Protein AF-A0A227J0G2-F1 (afdb_monomer_lite)

Foldseek 3Di:
DVVVVVVVVVVVVCVVVVHDDDDQDAEEPQQWQDDPVNVVVVVVVCVVVVHDRPHYHYDDQDPPDQSNVCQVVQARPVDDADPVDTDGGDGDDD

Organism: Vibrio parahaemolyticus (NCBI:txid670)

Secondary structure (DSSP, 8-state):
-HHHHHHHHHHHHHHHTT--------EEES-TT--HHHHHHHHHHHHHTT-----EEE----TT-HHHHHHHHSB-TTS---TTS--B------

pLDDT: mean 91.22, std 5.08, range [66.69, 97.56]

Radius of gyration: 17.18 Å; chains: 1; bounding box: 37×24×49 Å

Structure (mmCIF, N/CA/C/O backbone):
data_AF-A0A227J0G2-F1
#
_entry.id   AF-A0A227J0G2-F1
#
loop_
_atom_site.group_PDB
_atom_site.id
_atom_site.type_symbol
_atom_site.label_atom_id
_atom_site.label_alt_id
_atom_site.label_comp_id
_atom_site.label_asym_id
_atom_site.label_entity_id
_atom_site.label_seq_id
_atom_site.pdbx_PDB_ins_code
_atom_site.Cartn_x
_atom_site.Cartn_y
_atom_site.Cartn_z
_atom_site.occupancy
_atom_site.B_iso_or_equiv
_atom_site.auth_seq_id
_atom_site.auth_comp_id
_atom_site.auth_asym_id
_atom_site.auth_atom_id
_atom_site.pdbx_PDB_model_num
ATOM 1 N N . GLY A 1 1 ? -1.811 -12.829 7.013 1.00 82.19 1 GLY A N 1
ATOM 2 C CA . GLY A 1 1 ? -0.870 -11.944 6.291 1.00 82.19 1 GLY A CA 1
ATOM 3 C C . GLY A 1 1 ? -0.178 -10.983 7.249 1.00 82.19 1 GLY A C 1
ATOM 4 O O . GLY A 1 1 ? -0.343 -11.108 8.457 1.00 82.19 1 GLY A O 1
ATOM 5 N N . THR A 1 2 ? 0.627 -10.037 6.750 1.00 89.31 2 THR A N 1
ATOM 6 C CA . THR A 1 2 ? 1.270 -9.006 7.602 1.00 89.31 2 THR A CA 1
ATOM 7 C C . THR A 1 2 ? 0.250 -8.043 8.211 1.00 89.31 2 THR A C 1
ATOM 9 O O . THR A 1 2 ? 0.374 -7.722 9.387 1.00 89.31 2 THR A O 1
ATOM 12 N N . TYR A 1 3 ? -0.789 -7.670 7.457 1.00 88.75 3 TYR A N 1
ATOM 13 C CA . TYR A 1 3 ? -1.899 -6.858 7.963 1.00 88.75 3 TYR A CA 1
ATOM 14 C C . TYR A 1 3 ? -2.617 -7.518 9.151 1.00 88.75 3 TYR A C 1
ATOM 16 O O . TYR A 1 3 ? -2.772 -6.880 10.184 1.00 88.75 3 TYR A O 1
ATOM 24 N N . ASP A 1 4 ? -2.984 -8.801 9.044 1.00 90.50 4 ASP A N 1
ATOM 25 C CA . ASP A 1 4 ? -3.716 -9.499 10.117 1.00 90.50 4 ASP A CA 1
ATOM 26 C C . ASP A 1 4 ? -2.899 -9.553 11.417 1.00 90.50 4 ASP A C 1
ATOM 28 O O . ASP A 1 4 ? -3.411 -9.236 12.485 1.00 90.50 4 ASP A O 1
ATOM 32 N N . ARG A 1 5 ? -1.592 -9.840 11.311 1.00 94.81 5 ARG A N 1
ATOM 33 C CA . ARG A 1 5 ? -0.671 -9.810 12.461 1.00 94.81 5 ARG A CA 1
ATOM 34 C C . ARG A 1 5 ? -0.591 -8.420 13.093 1.00 94.81 5 ARG A C 1
ATOM 36 O O . ARG A 1 5 ? -0.583 -8.298 14.313 1.00 94.81 5 ARG A O 1
ATOM 43 N N . PHE A 1 6 ? -0.540 -7.370 12.272 1.00 94.88 6 PHE A N 1
ATOM 44 C CA . PHE A 1 6 ? -0.574 -5.995 12.767 1.00 94.88 6 PHE A CA 1
ATOM 45 C C . PHE A 1 6 ? -1.902 -5.676 13.464 1.00 94.88 6 PHE A C 1
ATOM 47 O O . PHE A 1 6 ? -1.884 -5.083 14.538 1.00 94.88 6 PHE A O 1
ATOM 54 N N . LYS A 1 7 ? -3.036 -6.101 12.894 1.00 92.94 7 LYS A N 1
ATOM 55 C CA . LYS A 1 7 ? -4.369 -5.908 13.474 1.00 92.94 7 LYS A CA 1
ATOM 56 C C . LYS A 1 7 ? -4.487 -6.558 14.852 1.00 92.94 7 LYS A C 1
ATOM 58 O O . LYS A 1 7 ? -4.874 -5.880 15.796 1.00 92.94 7 LYS A O 1
ATOM 63 N N . GLU A 1 8 ? -4.084 -7.820 14.979 1.00 95.00 8 GLU A N 1
ATOM 64 C CA . GLU A 1 8 ? -4.087 -8.546 16.257 1.00 95.00 8 GLU A CA 1
ATOM 65 C C . GLU A 1 8 ? -3.241 -7.827 17.320 1.00 95.00 8 GLU A C 1
ATOM 67 O O . GLU A 1 8 ? -3.673 -7.648 18.460 1.00 95.00 8 GLU A O 1
ATOM 72 N N . MET A 1 9 ? -2.042 -7.365 16.945 1.00 97.00 9 MET A N 1
ATOM 73 C CA . MET A 1 9 ? -1.182 -6.587 17.841 1.00 97.00 9 MET A CA 1
ATOM 74 C C . MET A 1 9 ? -1.823 -5.251 18.231 1.00 97.00 9 MET A C 1
ATOM 76 O O . MET A 1 9 ? -1.806 -4.887 19.406 1.00 97.00 9 MET A O 1
ATOM 80 N N . PHE A 1 10 ? -2.380 -4.522 17.265 1.00 96.00 10 PHE A N 1
ATOM 81 C CA . PHE A 1 10 ? -3.031 -3.237 17.495 1.00 96.00 10 PHE A CA 1
ATOM 82 C C . PHE A 1 10 ? -4.195 -3.377 18.479 1.00 96.00 10 PHE A C 1
ATOM 84 O O . PHE A 1 10 ? -4.224 -2.678 19.487 1.00 96.00 10 PHE A O 1
ATOM 91 N N . GLU A 1 11 ? -5.106 -4.322 18.237 1.00 95.12 11 GLU A N 1
ATOM 92 C CA . GLU A 1 11 ? -6.274 -4.565 19.089 1.00 95.12 11 GLU A CA 1
ATOM 93 C C . GLU A 1 11 ? -5.864 -4.934 20.519 1.00 95.12 11 GLU A C 1
ATOM 95 O O . GLU A 1 11 ? -6.388 -4.362 21.479 1.00 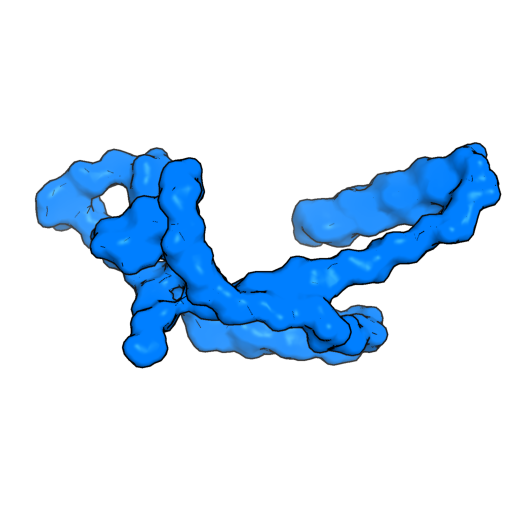95.12 11 GLU A O 1
ATOM 100 N N . LYS A 1 12 ? -4.870 -5.823 20.667 1.00 97.00 12 LYS A N 1
ATOM 101 C CA . LYS A 1 12 ? -4.317 -6.208 21.971 1.00 97.00 12 LYS A CA 1
ATOM 102 C C . LYS A 1 12 ? -3.808 -4.993 22.748 1.00 97.00 12 LYS A C 1
ATOM 104 O O . LYS A 1 12 ? -4.224 -4.767 23.883 1.00 97.00 12 LYS A O 1
ATOM 109 N N . TYR A 1 13 ? -2.917 -4.203 22.150 1.00 97.50 13 TYR A N 1
ATOM 110 C CA . TYR A 1 13 ? -2.280 -3.094 22.860 1.00 97.50 13 TYR A CA 1
ATOM 111 C C . TYR A 1 13 ? -3.213 -1.892 23.061 1.00 97.50 13 TYR A C 1
ATOM 113 O O . TYR A 1 13 ? -3.083 -1.188 24.062 1.00 97.50 13 TYR A O 1
ATOM 121 N N . SER A 1 14 ? -4.192 -1.669 22.178 1.00 97.44 14 SER A N 1
ATOM 122 C CA . SER A 1 14 ? -5.250 -0.676 22.406 1.00 97.44 14 SER A CA 1
ATOM 123 C C . SER A 1 14 ? -6.119 -1.041 23.611 1.00 97.44 14 SER A C 1
ATOM 125 O O . SER A 1 14 ? -6.428 -0.161 24.420 1.00 97.44 14 SER A O 1
ATOM 127 N N . ALA A 1 15 ? -6.458 -2.326 23.770 1.00 96.62 15 ALA A N 1
ATOM 128 C CA . ALA A 1 15 ? -7.196 -2.822 24.928 1.00 96.62 15 ALA A CA 1
ATOM 129 C C . ALA A 1 15 ? -6.381 -2.698 26.226 1.00 96.62 15 ALA A C 1
ATOM 131 O O . ALA A 1 15 ? -6.894 -2.171 27.212 1.00 96.62 15 ALA A O 1
ATOM 132 N N . GLU A 1 16 ? -5.103 -3.098 26.217 1.00 97.56 16 GLU A N 1
ATOM 133 C CA . GLU A 1 16 ? -4.197 -2.956 27.371 1.00 97.56 16 GLU A CA 1
ATOM 134 C C . GLU A 1 16 ? -4.017 -1.489 27.797 1.00 97.56 16 GLU A C 1
ATOM 136 O O . GLU A 1 16 ? -3.968 -1.185 28.987 1.00 97.56 16 GLU A O 1
ATOM 141 N N . ALA A 1 17 ? -3.971 -0.561 26.838 1.00 97.19 17 ALA A N 1
ATOM 142 C CA . ALA A 1 17 ? -3.882 0.873 27.107 1.00 97.19 17 ALA A CA 1
ATOM 143 C C . ALA A 1 17 ? -5.227 1.519 27.501 1.00 97.19 17 ALA A C 1
ATOM 145 O O . ALA A 1 17 ? -5.260 2.721 27.776 1.00 97.19 17 ALA A O 1
ATOM 146 N N . GLY A 1 18 ? -6.338 0.772 27.479 1.00 96.75 18 GLY A N 1
ATOM 147 C CA . GLY A 1 18 ? -7.681 1.285 27.764 1.00 96.75 18 GLY A CA 1
ATOM 148 C C . GLY A 1 18 ? -8.182 2.325 26.754 1.00 96.75 18 GLY A C 1
ATOM 149 O O . GLY A 1 18 ? -9.028 3.156 27.090 1.00 96.75 18 GLY A O 1
ATOM 150 N N . LYS A 1 19 ? -7.655 2.326 25.522 1.00 95.81 19 LYS A N 1
ATOM 151 C CA . LYS A 1 19 ? -7.993 3.320 24.494 1.00 95.81 19 LYS A CA 1
ATOM 152 C C . LYS A 1 19 ? -8.989 2.756 23.487 1.00 95.81 19 LYS A C 1
ATOM 154 O O . LYS A 1 19 ? -8.826 1.655 22.973 1.00 95.81 19 LYS A O 1
ATOM 159 N N . LYS A 1 20 ? -9.983 3.568 23.122 1.00 93.31 20 LYS A N 1
ATOM 160 C CA . LYS A 1 20 ? -10.880 3.289 21.991 1.00 93.31 20 LYS A CA 1
ATOM 161 C C . LYS A 1 20 ? -10.218 3.755 20.697 1.00 93.31 20 LYS A C 1
ATOM 163 O O . LYS A 1 20 ? -10.376 4.907 20.304 1.00 93.31 20 LYS A O 1
ATOM 168 N N . GLN A 1 21 ? -9.429 2.881 20.087 1.00 93.06 21 GLN A N 1
ATOM 169 C CA . GLN A 1 21 ? -8.769 3.128 18.806 1.00 93.06 21 GLN A CA 1
ATOM 170 C C . GLN A 1 21 ? -9.329 2.170 17.758 1.00 93.06 21 GLN A C 1
ATOM 172 O O . GLN A 1 21 ? -9.759 1.067 18.089 1.00 93.06 21 GLN A O 1
ATOM 177 N N . TYR A 1 22 ? -9.314 2.592 16.499 1.00 88.62 22 TYR A N 1
ATOM 178 C CA . TYR A 1 22 ? -9.884 1.834 15.392 1.00 88.62 22 TYR A CA 1
ATOM 179 C C . TYR A 1 22 ? -8.904 1.812 14.227 1.00 88.62 22 TYR A C 1
ATOM 181 O O . TYR A 1 22 ? -8.152 2.766 14.021 1.00 88.62 22 TYR A O 1
ATOM 189 N N . LEU A 1 23 ? -8.925 0.722 13.465 1.00 88.25 23 LEU A N 1
ATOM 190 C CA . LEU A 1 23 ? -8.175 0.612 12.223 1.00 88.25 23 LEU A CA 1
ATOM 191 C C . LEU A 1 23 ? -9.026 1.152 11.083 1.00 88.25 23 LEU A C 1
ATOM 193 O O . LEU A 1 23 ? -10.052 0.567 10.745 1.00 88.25 23 LEU A O 1
ATOM 197 N N . ILE A 1 24 ? -8.568 2.248 10.490 1.00 86.31 24 ILE A N 1
ATOM 198 C CA . ILE A 1 24 ? -9.135 2.804 9.264 1.00 86.31 24 ILE A CA 1
ATOM 199 C C . ILE A 1 24 ? -8.112 2.527 8.159 1.00 86.31 24 ILE A C 1
ATOM 201 O O . ILE A 1 24 ? -7.054 3.163 8.149 1.00 86.31 24 ILE A O 1
ATOM 205 N N . PRO A 1 25 ? -8.339 1.521 7.300 1.00 85.19 25 PRO A N 1
ATOM 206 C CA . PRO A 1 25 ? -7.393 1.189 6.249 1.00 85.19 25 PRO A CA 1
ATOM 207 C C . PRO A 1 25 ? -7.422 2.233 5.121 1.00 85.19 25 PRO A C 1
ATOM 209 O O . PRO A 1 25 ? -8.478 2.735 4.746 1.00 85.19 25 PRO A O 1
ATOM 212 N N . TYR A 1 26 ? -6.242 2.521 4.571 1.00 89.50 26 TYR A N 1
ATOM 213 C CA . TYR A 1 26 ? -6.033 3.376 3.404 1.00 89.50 26 TYR A CA 1
ATOM 214 C C . TYR A 1 26 ? -5.501 2.522 2.256 1.00 89.50 26 TYR A C 1
ATOM 216 O O . TYR A 1 26 ? -4.491 1.832 2.427 1.00 89.50 26 TYR A O 1
ATOM 224 N N . PHE A 1 27 ? -6.154 2.565 1.097 1.00 89.88 27 PHE A N 1
ATOM 225 C CA . PHE A 1 27 ? -5.791 1.729 -0.045 1.00 89.88 27 PHE A CA 1
ATOM 226 C C . PHE A 1 27 ? -5.217 2.555 -1.190 1.00 89.88 27 PHE A C 1
ATOM 228 O O . PHE A 1 27 ? -5.713 3.632 -1.516 1.00 89.88 27 PHE A O 1
ATOM 235 N N . ILE A 1 28 ? -4.184 2.013 -1.834 1.00 91.44 28 ILE A N 1
ATOM 236 C CA . ILE A 1 28 ? -3.613 2.573 -3.057 1.00 91.44 28 ILE A CA 1
ATOM 237 C C . ILE A 1 28 ? -3.950 1.629 -4.209 1.00 91.44 28 ILE A C 1
ATOM 239 O O . ILE A 1 28 ? -3.556 0.464 -4.175 1.00 91.44 28 ILE A O 1
ATOM 243 N N . SER A 1 29 ? -4.672 2.120 -5.215 1.00 90.88 29 SER A N 1
ATOM 244 C CA . SER A 1 29 ? -4.925 1.390 -6.463 1.00 90.88 29 SER A CA 1
ATOM 245 C C . SER A 1 29 ? -3.811 1.639 -7.480 1.00 90.88 29 SER A C 1
ATOM 247 O O . SER A 1 29 ? -3.094 2.634 -7.381 1.00 90.88 29 SER A O 1
ATOM 249 N N . ALA A 1 30 ? -3.678 0.756 -8.476 1.00 92.06 30 ALA A N 1
ATOM 250 C CA . ALA A 1 30 ? -2.734 0.916 -9.591 1.00 92.06 30 ALA A CA 1
ATOM 251 C C . ALA A 1 30 ? -1.262 1.085 -9.167 1.00 92.06 30 ALA A C 1
ATOM 253 O O . ALA A 1 30 ? -0.475 1.742 -9.853 1.00 92.06 30 ALA A O 1
ATOM 254 N N . HIS A 1 31 ? -0.873 0.509 -8.027 1.00 94.81 31 HIS A N 1
ATOM 255 C CA . HIS A 1 31 ? 0.528 0.502 -7.633 1.00 94.81 31 HIS A CA 1
ATOM 256 C C . HIS A 1 31 ? 1.360 -0.241 -8.704 1.00 94.81 31 HIS A C 1
ATOM 258 O O . HIS A 1 31 ? 0.915 -1.261 -9.226 1.00 94.81 31 HIS A O 1
ATOM 264 N N . PRO A 1 32 ? 2.571 0.223 -9.059 1.00 95.44 32 PRO A N 1
ATOM 265 C CA . PRO A 1 32 ? 3.438 -0.489 -9.995 1.00 95.44 32 PRO A CA 1
ATOM 266 C C . PRO A 1 32 ? 3.675 -1.938 -9.558 1.00 95.44 32 PRO A C 1
ATOM 268 O O . PRO A 1 32 ? 4.039 -2.189 -8.406 1.00 95.44 32 PRO A O 1
ATOM 271 N N . GLY A 1 33 ? 3.477 -2.880 -10.474 1.00 93.69 33 GLY A N 1
ATOM 272 C CA . GLY A 1 33 ? 3.511 -4.319 -10.223 1.00 93.69 33 GLY A CA 1
ATOM 273 C C . GLY A 1 33 ? 2.169 -4.943 -9.832 1.00 93.69 33 GLY A C 1
ATOM 274 O O . GLY A 1 33 ? 2.134 -6.152 -9.661 1.00 93.69 33 GLY A O 1
ATOM 275 N N . THR A 1 34 ? 1.096 -4.161 -9.682 1.00 93.75 34 THR A N 1
ATOM 276 C CA . THR A 1 34 ? -0.259 -4.677 -9.436 1.00 93.75 34 THR A CA 1
ATOM 277 C C . THR A 1 34 ? -0.894 -5.173 -10.733 1.00 93.75 34 THR A C 1
ATOM 279 O O . THR A 1 34 ? -0.938 -4.439 -11.721 1.00 93.75 34 THR A O 1
ATOM 282 N N . GLU A 1 35 ? -1.426 -6.392 -10.703 1.00 92.56 35 GLU A N 1
ATOM 283 C CA . GLU A 1 35 ? -2.218 -6.990 -11.781 1.00 92.56 35 GLU A CA 1
ATOM 284 C C . GLU A 1 35 ? -3.729 -6.900 -11.493 1.00 92.56 35 GLU A C 1
ATOM 286 O O . GLU A 1 35 ? -4.163 -6.643 -10.367 1.00 92.56 35 GLU A O 1
ATOM 291 N N . ASP A 1 36 ? -4.564 -7.145 -12.506 1.00 91.31 36 ASP A N 1
ATOM 292 C CA . ASP A 1 36 ? -6.027 -7.157 -12.341 1.00 91.31 36 ASP A CA 1
ATOM 293 C C . ASP A 1 36 ? -6.481 -8.209 -11.314 1.00 91.31 36 ASP A C 1
ATOM 295 O O . ASP A 1 36 ? -7.430 -7.984 -10.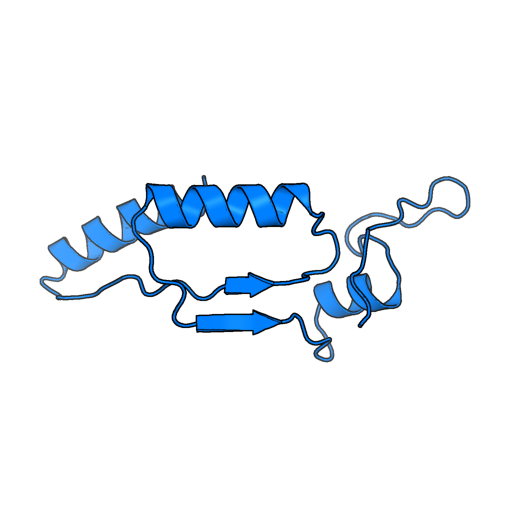556 1.00 91.31 36 ASP A O 1
ATOM 299 N N . GLU A 1 37 ? -5.774 -9.343 -11.242 1.00 94.50 37 GLU A N 1
ATOM 300 C CA . GLU A 1 37 ? -6.029 -10.393 -10.254 1.00 94.50 37 GLU A CA 1
ATOM 301 C C . GLU A 1 37 ? -5.796 -9.894 -8.818 1.00 94.50 37 GLU A C 1
ATOM 303 O O . GLU A 1 37 ? -6.589 -10.199 -7.923 1.00 94.50 37 GLU A O 1
ATOM 308 N N . ASP A 1 38 ? -4.778 -9.061 -8.586 1.00 93.56 38 ASP A N 1
ATOM 309 C CA . ASP A 1 38 ? -4.517 -8.465 -7.271 1.00 93.56 38 ASP A CA 1
ATOM 310 C C . ASP A 1 38 ? -5.658 -7.536 -6.843 1.00 93.56 38 ASP A C 1
ATOM 312 O O . ASP A 1 38 ? -6.118 -7.583 -5.697 1.00 93.56 38 ASP A O 1
ATOM 316 N N . MET A 1 39 ? -6.151 -6.710 -7.770 1.00 91.00 39 MET A N 1
ATOM 317 C CA . MET A 1 39 ? -7.266 -5.794 -7.512 1.00 91.00 39 MET A CA 1
ATOM 318 C C . MET A 1 39 ? -8.573 -6.550 -7.253 1.00 91.00 39 MET A C 1
ATOM 320 O O . MET A 1 39 ? -9.336 -6.176 -6.357 1.00 91.00 39 MET A O 1
ATOM 324 N N . LEU A 1 40 ? -8.820 -7.644 -7.980 1.00 93.25 40 LEU A N 1
ATOM 325 C CA . LEU A 1 40 ? -9.955 -8.530 -7.725 1.00 93.25 40 LEU A CA 1
ATOM 326 C C . LEU A 1 40 ? -9.852 -9.181 -6.339 1.00 93.25 40 LEU A C 1
ATOM 328 O O . LEU A 1 40 ? -10.824 -9.183 -5.578 1.00 93.25 40 LEU A O 1
ATOM 332 N N . ASN A 1 41 ? -8.674 -9.693 -5.983 1.00 93.25 41 ASN A N 1
ATOM 333 C CA . ASN A 1 41 ? -8.419 -10.280 -4.671 1.00 93.25 41 ASN A CA 1
ATOM 334 C C . ASN A 1 41 ? -8.611 -9.259 -3.542 1.00 93.25 41 ASN A C 1
ATOM 336 O O . ASN A 1 41 ? -9.210 -9.589 -2.514 1.00 93.25 41 ASN A O 1
ATOM 340 N N . LEU A 1 42 ? -8.189 -8.006 -3.742 1.00 91.06 42 LEU A N 1
ATOM 341 C CA . LEU A 1 42 ? -8.462 -6.912 -2.813 1.00 91.06 42 LEU A CA 1
ATOM 342 C C . LEU A 1 42 ? -9.970 -6.663 -2.666 1.00 91.06 42 LEU A C 1
ATOM 344 O O . LEU A 1 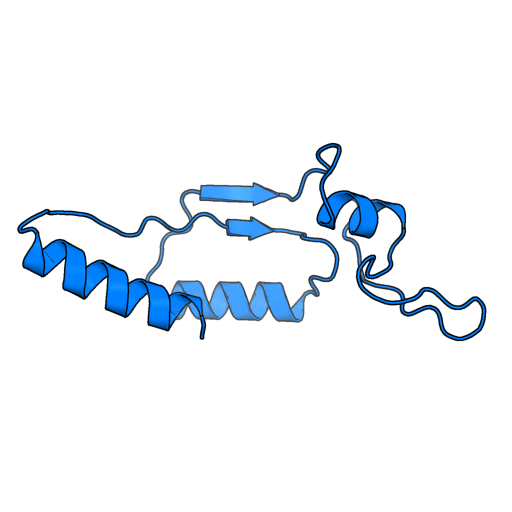42 ? -10.464 -6.583 -1.542 1.00 91.06 42 LEU A O 1
ATOM 348 N N . ALA A 1 43 ? -10.723 -6.609 -3.769 1.00 90.62 43 ALA A N 1
ATOM 349 C CA . ALA A 1 43 ? -12.175 -6.418 -3.735 1.00 90.62 43 ALA A CA 1
ATOM 350 C C . ALA A 1 43 ? -12.892 -7.536 -2.953 1.00 90.62 43 ALA A C 1
ATOM 352 O O . ALA A 1 43 ? -13.774 -7.273 -2.128 1.00 90.62 43 ALA A O 1
ATOM 353 N N . LEU A 1 44 ? -12.479 -8.791 -3.156 1.00 93.44 44 LEU A N 1
ATOM 354 C CA . LEU A 1 44 ? -12.990 -9.938 -2.401 1.00 93.44 44 LEU A CA 1
ATOM 355 C C . LEU A 1 44 ? -12.626 -9.853 -0.915 1.00 93.44 44 LEU A C 1
ATOM 357 O O . LEU A 1 44 ? -13.462 -10.149 -0.056 1.00 93.44 44 LEU A O 1
ATOM 361 N N . TRP A 1 45 ? -11.400 -9.430 -0.598 1.00 90.81 45 TRP A N 1
ATOM 362 C CA . TRP A 1 45 ? -10.947 -9.261 0.778 1.00 90.81 45 TRP A CA 1
ATOM 363 C C . TRP A 1 45 ? -11.744 -8.177 1.512 1.00 90.81 45 TRP A C 1
ATOM 365 O O . TRP A 1 45 ? -12.195 -8.415 2.633 1.00 90.81 45 TRP A O 1
ATOM 375 N N . LEU A 1 46 ? -11.990 -7.030 0.874 1.00 89.88 46 LEU A N 1
ATOM 376 C CA . LEU A 1 46 ? -12.807 -5.945 1.425 1.00 89.88 46 LEU A CA 1
ATOM 377 C C . LEU A 1 46 ? -14.219 -6.427 1.754 1.00 89.88 46 LEU A C 1
ATOM 379 O O . LEU A 1 46 ? -14.687 -6.263 2.882 1.00 89.88 46 LEU A O 1
ATOM 383 N N . LYS A 1 47 ? -14.852 -7.122 0.800 1.00 91.00 47 LYS A N 1
ATOM 384 C CA . LYS A 1 47 ? -16.185 -7.706 0.976 1.00 91.00 47 LYS A CA 1
ATOM 385 C C . LYS A 1 47 ? -16.226 -8.701 2.135 1.00 91.00 47 LYS A C 1
ATOM 387 O O . LYS A 1 47 ? -17.140 -8.652 2.951 1.00 91.00 47 LYS A O 1
ATOM 392 N N . LYS A 1 48 ? -15.240 -9.600 2.230 1.00 91.75 48 LYS A N 1
ATOM 393 C CA . LYS A 1 48 ? -15.165 -10.609 3.301 1.00 91.75 48 LYS A CA 1
ATOM 394 C C . LYS A 1 48 ? -15.020 -9.980 4.688 1.00 91.75 48 LYS A C 1
ATOM 396 O O . LYS A 1 48 ? -15.541 -10.525 5.656 1.00 91.75 48 LYS A O 1
ATOM 401 N N . ASN A 1 49 ? -14.302 -8.866 4.786 1.00 86.81 49 ASN A N 1
ATOM 402 C CA . ASN A 1 49 ? -14.029 -8.191 6.053 1.00 86.81 49 ASN A CA 1
ATOM 403 C C . ASN A 1 49 ? -15.030 -7.071 6.371 1.00 86.81 49 ASN A C 1
ATOM 405 O O . ASN A 1 49 ? -14.853 -6.384 7.374 1.00 86.81 49 ASN A O 1
ATOM 409 N N . ASN A 1 50 ? -16.070 -6.901 5.544 1.00 85.69 50 ASN A N 1
ATOM 410 C CA . ASN A 1 50 ? -17.057 -5.830 5.664 1.00 85.69 50 ASN A CA 1
ATOM 411 C C . ASN A 1 50 ? -16.400 -4.444 5.820 1.00 85.69 50 ASN A C 1
ATOM 413 O O . ASN A 1 50 ? -16.829 -3.633 6.640 1.00 85.69 50 ASN A O 1
ATOM 417 N N . PHE A 1 51 ? -15.318 -4.213 5.070 1.00 84.06 51 PHE A N 1
ATOM 418 C CA . PHE A 1 51 ? -14.643 -2.922 5.030 1.00 84.06 51 PHE A CA 1
ATOM 419 C C . PHE A 1 51 ? -15.277 -2.034 3.970 1.00 84.06 51 PHE A C 1
ATOM 421 O O . PHE A 1 51 ? -15.386 -2.422 2.806 1.00 84.06 51 PHE A O 1
ATOM 428 N N . GLU A 1 52 ? -15.628 -0.821 4.379 1.00 79.38 52 GLU A N 1
ATOM 429 C CA . GLU A 1 52 ? -15.980 0.256 3.467 1.00 79.38 52 GLU A CA 1
ATOM 430 C C . GLU A 1 52 ? -14.698 1.001 3.072 1.00 79.38 52 GLU A C 1
ATOM 432 O O . GLU A 1 52 ? -13.903 1.415 3.919 1.00 79.38 52 GLU A O 1
ATOM 437 N N . CYS A 1 53 ? -14.442 1.088 1.768 1.00 75.50 53 CYS A N 1
ATOM 438 C CA . CYS A 1 53 ? -13.256 1.739 1.218 1.00 75.50 53 CYS A CA 1
ATOM 439 C C . CYS A 1 53 ? -13.452 3.256 1.159 1.00 75.50 53 CYS A C 1
ATOM 441 O O . CYS A 1 53 ? -13.558 3.833 0.080 1.00 75.50 53 CYS A O 1
ATOM 443 N N . ASP A 1 54 ? -13.476 3.903 2.320 1.00 78.75 54 ASP A N 1
ATOM 444 C CA . ASP A 1 54 ? -13.653 5.358 2.396 1.00 78.75 54 ASP A CA 1
ATOM 445 C C . ASP A 1 54 ? -12.417 6.126 1.921 1.00 78.75 54 ASP A C 1
ATOM 447 O O . ASP A 1 54 ? -12.514 7.266 1.466 1.00 78.75 54 ASP A O 1
ATOM 451 N N . GLN A 1 55 ? -11.236 5.512 2.027 1.00 81.88 55 GLN A N 1
ATOM 452 C CA . GLN A 1 55 ? -9.977 6.136 1.643 1.00 81.88 55 GLN A CA 1
ATOM 453 C C . GLN A 1 55 ? -9.237 5.284 0.619 1.00 81.88 55 GLN A C 1
ATOM 455 O O . GLN A 1 55 ? -8.511 4.342 0.952 1.00 81.88 55 GLN A O 1
ATOM 460 N N . VAL A 1 56 ? -9.420 5.654 -0.647 1.00 86.75 56 VAL A N 1
ATOM 461 C CA . VAL A 1 56 ? -8.716 5.062 -1.782 1.00 86.75 56 VAL A CA 1
ATOM 462 C C . VAL A 1 56 ? -8.030 6.168 -2.565 1.00 86.75 56 VAL A C 1
ATOM 464 O O . VAL A 1 56 ? -8.621 7.213 -2.835 1.00 86.75 56 VAL A O 1
ATOM 467 N N . GLN A 1 57 ? -6.785 5.930 -2.956 1.00 90.44 57 GLN A N 1
ATOM 468 C CA . GLN A 1 57 ? -6.042 6.823 -3.830 1.00 90.44 57 GLN A CA 1
ATOM 469 C C . GLN A 1 57 ? -5.458 6.041 -4.994 1.00 90.44 57 GLN A C 1
ATOM 471 O O . GLN A 1 57 ? -4.856 4.987 -4.807 1.00 90.44 57 GLN A O 1
ATOM 476 N N . ASN A 1 58 ? -5.579 6.588 -6.199 1.00 90.62 58 ASN A N 1
ATOM 477 C CA . ASN A 1 58 ? -4.828 6.043 -7.314 1.00 90.62 58 ASN A CA 1
ATOM 478 C C . ASN A 1 58 ? -3.342 6.361 -7.163 1.00 90.62 58 ASN A C 1
ATOM 480 O O . ASN A 1 58 ? -2.984 7.470 -6.762 1.00 90.62 58 ASN A O 1
ATOM 484 N N . PHE A 1 59 ? -2.480 5.402 -7.484 1.00 93.19 59 PHE A N 1
ATOM 485 C CA . PHE A 1 59 ? -1.046 5.609 -7.385 1.00 93.19 59 PHE A CA 1
ATOM 486 C C . PHE A 1 59 ? -0.619 6.843 -8.188 1.00 93.19 59 PHE A C 1
ATOM 488 O O . PHE A 1 59 ? -0.946 6.991 -9.366 1.00 93.19 59 PHE A O 1
ATOM 495 N N . TYR A 1 60 ? 0.141 7.718 -7.533 1.00 92.56 60 TYR A N 1
ATOM 496 C CA . TYR A 1 60 ? 0.738 8.894 -8.145 1.00 92.56 60 TYR A CA 1
ATOM 497 C C . TYR A 1 60 ? 2.257 8.860 -7.924 1.00 92.56 60 TYR A C 1
ATOM 499 O O . TYR A 1 60 ? 2.699 8.700 -6.779 1.00 92.56 60 TYR A O 1
ATOM 507 N N . PRO A 1 61 ? 3.074 9.007 -8.984 1.00 92.69 61 PRO A N 1
ATOM 508 C CA . PRO A 1 61 ? 4.524 8.924 -8.874 1.00 92.69 61 PRO A CA 1
ATOM 509 C C . PRO A 1 61 ? 5.099 10.131 -8.116 1.00 92.69 61 PRO A C 1
ATOM 511 O O . PRO A 1 61 ? 5.346 11.194 -8.684 1.00 92.69 61 PRO A O 1
ATOM 514 N N . SER A 1 62 ? 5.356 9.948 -6.820 1.00 94.25 62 SER A N 1
ATOM 515 C CA . SER A 1 62 ? 6.008 10.943 -5.960 1.00 94.25 62 SER A CA 1
ATOM 516 C C . SER A 1 62 ? 7.541 10.860 -6.047 1.00 94.25 62 SER A C 1
ATOM 518 O O . SER A 1 62 ? 8.091 9.754 -6.064 1.00 94.25 62 SER A O 1
ATOM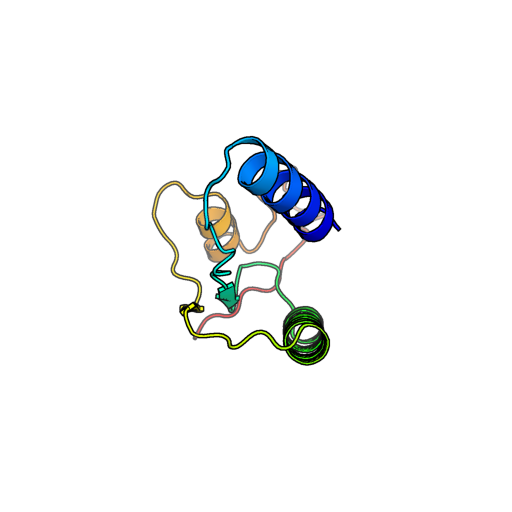 520 N N . PRO A 1 63 ? 8.276 11.987 -6.087 1.00 94.56 63 PRO A N 1
ATOM 521 C CA . PRO A 1 63 ? 9.737 11.967 -6.127 1.00 94.56 63 PRO A CA 1
ATOM 522 C C . PRO A 1 63 ? 10.360 11.171 -4.972 1.00 94.56 63 PRO A C 1
ATOM 524 O O . PRO A 1 63 ? 9.816 11.119 -3.874 1.00 94.56 63 PRO A O 1
ATOM 527 N N . M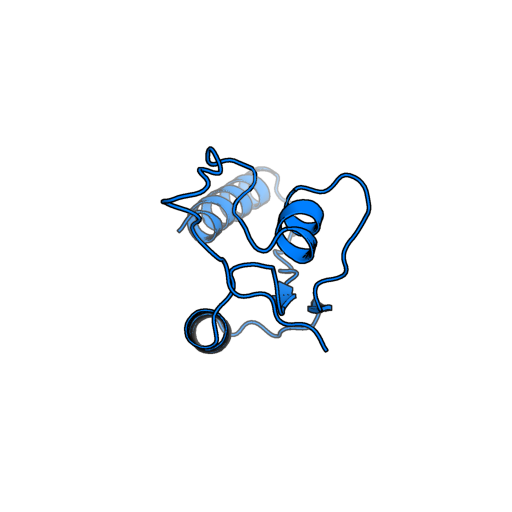ET A 1 64 ? 11.537 10.586 -5.219 1.00 93.62 64 MET A N 1
ATOM 528 C CA . MET A 1 64 ? 12.337 9.855 -4.219 1.00 93.62 64 MET A CA 1
ATOM 529 C C . MET A 1 64 ? 11.675 8.592 -3.626 1.00 93.62 64 MET A C 1
ATOM 531 O O . MET A 1 64 ? 12.132 8.084 -2.604 1.00 93.62 64 MET A O 1
ATOM 535 N N . CYS A 1 65 ? 10.642 8.038 -4.270 1.00 94.69 65 CYS A N 1
ATOM 536 C CA . CYS A 1 65 ? 10.017 6.774 -3.866 1.00 94.69 65 CYS A CA 1
ATOM 537 C C . CYS A 1 65 ? 10.425 5.603 -4.777 1.00 94.69 65 CYS A C 1
ATOM 539 O O . CYS A 1 65 ? 10.427 5.734 -6.000 1.00 94.69 65 CYS A O 1
ATOM 541 N N . ASN A 1 66 ? 10.654 4.416 -4.200 1.00 94.75 66 ASN A N 1
ATOM 542 C CA . ASN A 1 66 ? 10.937 3.193 -4.970 1.00 94.75 66 ASN A CA 1
ATOM 543 C C . ASN A 1 66 ? 9.809 2.840 -5.949 1.00 94.75 66 ASN A C 1
ATOM 545 O O . ASN A 1 66 ? 10.081 2.452 -7.080 1.00 94.75 66 ASN A O 1
ATOM 549 N N . ALA A 1 67 ? 8.549 3.020 -5.542 1.00 94.62 67 ALA A N 1
ATOM 550 C CA . ALA A 1 67 ? 7.397 2.813 -6.416 1.00 94.62 67 ALA A CA 1
ATOM 551 C C . ALA A 1 67 ? 7.422 3.760 -7.628 1.00 94.62 67 ALA A C 1
ATOM 553 O O . ALA A 1 67 ? 7.052 3.382 -8.728 1.00 94.62 67 ALA A O 1
ATOM 554 N N . THR A 1 68 ? 7.952 4.971 -7.480 1.00 95.94 68 THR A N 1
ATOM 555 C CA . THR A 1 68 ? 8.137 5.890 -8.609 1.00 95.94 68 THR A CA 1
ATOM 556 C C . THR A 1 68 ? 9.249 5.418 -9.538 1.00 95.94 68 THR A C 1
ATOM 558 O O . THR A 1 68 ? 9.094 5.462 -10.757 1.00 95.94 68 THR A O 1
ATOM 561 N N . SER A 1 69 ? 10.348 4.890 -8.992 1.00 95.50 69 SER A N 1
ATOM 562 C CA . SER A 1 69 ? 11.364 4.217 -9.807 1.00 95.50 69 SER A CA 1
ATOM 563 C C . SER A 1 69 ? 10.776 3.023 -10.561 1.00 95.50 69 SER A C 1
ATOM 565 O O . SER A 1 69 ? 11.074 2.856 -11.739 1.00 95.50 69 SER A O 1
ATOM 567 N N . MET A 1 70 ? 9.900 2.237 -9.927 1.00 95.62 70 MET A N 1
ATOM 568 C CA . MET A 1 70 ? 9.147 1.155 -10.573 1.00 95.62 70 MET A CA 1
ATOM 569 C C . MET A 1 70 ? 8.250 1.684 -11.697 1.00 95.62 70 MET A C 1
ATOM 571 O O . MET A 1 70 ? 8.311 1.175 -12.808 1.00 95.62 70 MET A O 1
ATOM 575 N N . TYR A 1 71 ? 7.482 2.744 -11.438 1.00 95.50 71 TYR A N 1
ATOM 576 C CA . TYR A 1 71 ? 6.554 3.355 -12.393 1.00 95.50 71 TYR A CA 1
ATOM 577 C C . TYR A 1 71 ? 7.244 3.812 -13.687 1.00 95.50 71 TYR A C 1
ATOM 579 O O . TYR A 1 71 ? 6.735 3.583 -14.784 1.00 95.50 71 TYR A O 1
ATOM 587 N N . TYR A 1 72 ? 8.414 4.451 -13.571 1.00 94.75 72 TYR A N 1
ATOM 588 C CA . TYR A 1 72 ? 9.149 4.953 -14.734 1.00 94.75 72 TYR A CA 1
ATOM 589 C C . TYR A 1 72 ? 10.050 3.907 -15.389 1.00 94.75 72 TYR A C 1
ATOM 591 O O . TYR A 1 72 ? 10.184 3.912 -16.609 1.00 94.75 72 TYR A O 1
ATOM 599 N N . SER A 1 73 ? 10.699 3.044 -14.602 1.00 93.75 73 SER A N 1
ATOM 600 C CA . SER A 1 73 ? 11.625 2.042 -15.145 1.00 93.75 73 SER A CA 1
ATOM 601 C C . SER A 1 73 ? 10.937 0.761 -15.595 1.00 93.75 73 SER A C 1
ATOM 603 O O . SER A 1 73 ? 11.583 -0.030 -16.277 1.00 93.75 73 SER A O 1
ATOM 605 N N . GLU A 1 74 ? 9.683 0.536 -15.189 1.00 94.94 74 GLU A N 1
ATOM 606 C CA . GLU A 1 74 ? 8.921 -0.701 -15.411 1.00 94.94 74 GLU A CA 1
ATOM 607 C C . GLU A 1 74 ? 9.712 -1.945 -14.980 1.00 94.94 74 GLU A C 1
ATOM 609 O O . GLU A 1 74 ? 9.593 -3.014 -15.562 1.00 94.94 74 GLU A O 1
ATOM 614 N N . THR A 1 75 ? 10.546 -1.809 -13.943 1.00 94.75 75 THR A N 1
ATOM 615 C CA . THR A 1 75 ? 11.319 -2.907 -13.346 1.00 94.75 75 THR A CA 1
ATOM 616 C C . THR A 1 75 ? 11.317 -2.807 -11.826 1.00 94.75 75 THR A C 1
ATOM 618 O O . THR A 1 75 ? 11.030 -1.751 -11.258 1.00 94.75 75 THR A O 1
ATOM 621 N N . ASN A 1 76 ? 11.677 -3.895 -11.142 1.00 92.75 76 ASN A N 1
ATOM 622 C CA . ASN A 1 76 ? 11.887 -3.874 -9.698 1.00 92.75 76 ASN A CA 1
ATOM 623 C C . ASN A 1 76 ? 13.269 -3.269 -9.353 1.00 92.75 76 ASN A C 1
ATOM 625 O O . ASN A 1 76 ? 14.283 -3.934 -9.585 1.00 92.75 76 ASN A O 1
ATOM 629 N N . PRO A 1 77 ? 13.344 -2.071 -8.734 1.00 91.56 77 PRO A N 1
ATOM 630 C CA . PRO A 1 77 ? 14.608 -1.392 -8.444 1.00 91.56 77 PRO A CA 1
ATOM 631 C C . PRO A 1 77 ? 15.445 -2.095 -7.366 1.00 91.56 77 PRO A C 1
ATOM 633 O O . PRO A 1 77 ? 16.625 -1.793 -7.212 1.00 91.56 77 PRO A O 1
ATOM 636 N N . LEU A 1 78 ? 14.856 -3.034 -6.615 1.00 91.94 78 LEU A N 1
ATOM 637 C CA . LEU A 1 78 ? 15.559 -3.828 -5.605 1.00 91.94 78 LEU A CA 1
ATOM 638 C C . LEU A 1 78 ? 16.253 -5.058 -6.205 1.00 91.94 78 LEU A C 1
ATOM 640 O O . LEU A 1 78 ? 17.052 -5.707 -5.529 1.00 91.94 78 LEU A O 1
ATOM 644 N N . LYS A 1 79 ? 15.959 -5.396 -7.466 1.00 91.44 79 LYS A N 1
ATOM 645 C CA . LYS A 1 79 ? 16.610 -6.484 -8.197 1.00 91.44 79 LYS A CA 1
ATOM 646 C C . LYS A 1 79 ? 17.618 -5.910 -9.189 1.00 91.44 79 LYS A C 1
ATOM 648 O O . LYS A 1 79 ? 17.415 -4.864 -9.797 1.00 91.44 79 LYS A O 1
ATOM 653 N N . ARG A 1 80 ? 18.725 -6.629 -9.398 1.00 90.31 80 ARG A N 1
ATOM 654 C CA . ARG A 1 80 ? 19.711 -6.247 -10.415 1.00 90.31 80 ARG A CA 1
ATOM 655 C C . ARG A 1 80 ? 19.087 -6.362 -11.805 1.00 90.31 80 ARG A C 1
ATOM 657 O O . ARG A 1 80 ? 18.851 -7.471 -12.279 1.00 90.31 80 ARG A O 1
ATOM 664 N N . VAL A 1 81 ? 18.935 -5.233 -12.487 1.00 88.00 81 VAL A N 1
ATOM 665 C CA . VAL A 1 81 ? 18.503 -5.200 -13.887 1.00 88.00 81 VAL A CA 1
ATOM 666 C C . VAL A 1 81 ? 19.647 -5.695 -14.775 1.00 88.00 81 VAL A C 1
ATOM 668 O O . VAL A 1 81 ? 20.747 -5.137 -14.778 1.00 88.00 81 VAL A O 1
ATOM 671 N N . LYS A 1 82 ? 19.413 -6.780 -15.515 1.00 90.00 82 LYS A N 1
ATOM 672 C CA . LYS A 1 82 ? 20.356 -7.325 -16.500 1.00 90.00 82 LYS A CA 1
ATOM 673 C C . LYS A 1 82 ? 19.753 -7.177 -17.887 1.00 90.00 82 LYS A C 1
ATOM 675 O O . LYS A 1 82 ? 18.622 -7.591 -18.097 1.00 90.00 82 LYS A O 1
ATOM 680 N N . TYR A 1 83 ? 20.541 -6.706 -18.850 1.00 83.50 83 TYR A N 1
ATOM 681 C CA . TYR A 1 83 ? 20.084 -6.480 -20.227 1.00 83.50 83 TYR A CA 1
ATOM 682 C C . TYR A 1 83 ? 19.358 -7.687 -20.858 1.00 83.50 83 TYR A C 1
ATOM 684 O O . TYR A 1 83 ? 18.340 -7.518 -21.511 1.00 83.50 83 TYR A O 1
ATOM 692 N N . LYS A 1 84 ? 19.849 -8.913 -20.623 1.00 87.44 84 LYS A N 1
ATOM 693 C CA . LYS A 1 84 ? 19.265 -10.148 -21.184 1.00 87.44 84 LYS A CA 1
ATOM 694 C C . LYS A 1 84 ? 18.185 -10.812 -20.314 1.00 87.44 84 LYS A C 1
ATOM 696 O O . LYS A 1 84 ? 17.622 -11.813 -20.730 1.00 87.44 84 LYS A O 1
ATOM 701 N N . GLN A 1 85 ? 17.971 -10.339 -19.088 1.00 85.44 85 GLN A N 1
ATOM 702 C CA . GLN A 1 85 ? 17.070 -10.950 -18.095 1.00 85.44 85 GLN A CA 1
ATOM 703 C C . GLN A 1 85 ? 16.305 -9.846 -17.357 1.00 85.44 85 GLN A C 1
ATOM 705 O O . GLN A 1 85 ? 16.260 -9.826 -16.127 1.00 85.44 85 GLN A O 1
ATOM 710 N N . ARG A 1 86 ? 15.806 -8.857 -18.103 1.00 87.50 86 ARG A N 1
ATOM 711 C CA . ARG A 1 86 ? 14.989 -7.791 -17.532 1.00 87.50 86 ARG A CA 1
ATOM 712 C C . ARG A 1 86 ? 13.638 -8.394 -17.151 1.00 8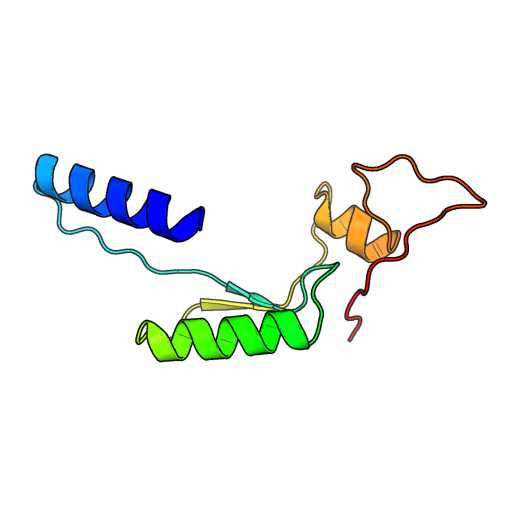7.50 86 ARG A C 1
ATOM 714 O O . ARG A 1 86 ? 13.002 -9.039 -17.974 1.00 87.50 86 ARG A O 1
ATOM 721 N N . GLU A 1 87 ? 13.267 -8.229 -15.890 1.00 90.06 87 GLU A N 1
ATOM 722 C CA . GLU A 1 87 ? 11.939 -8.565 -15.381 1.00 90.06 87 GLU A CA 1
ATOM 723 C C . GLU A 1 87 ? 11.105 -7.292 -15.472 1.00 90.06 87 GLU A C 1
ATOM 725 O O . GLU A 1 87 ? 11.330 -6.349 -14.704 1.00 90.06 87 GLU A O 1
ATOM 730 N N . ASP A 1 88 ? 10.222 -7.254 -16.463 1.00 91.81 88 ASP A N 1
ATOM 731 C CA . ASP A 1 88 ? 9.280 -6.159 -16.629 1.00 91.81 88 ASP A CA 1
ATOM 732 C C . ASP A 1 88 ? 8.146 -6.316 -15.613 1.00 91.81 88 ASP A C 1
ATOM 734 O O . ASP A 1 88 ? 7.683 -7.427 -15.348 1.00 91.81 88 ASP A O 1
ATOM 738 N N . ILE A 1 89 ? 7.717 -5.203 -15.026 1.00 93.44 89 ILE A N 1
ATOM 739 C CA . ILE A 1 89 ? 6.565 -5.166 -14.123 1.00 93.44 89 ILE A CA 1
ATOM 740 C C . ILE A 1 89 ? 5.415 -4.400 -14.781 1.00 93.44 89 ILE A C 1
ATOM 742 O O . ILE A 1 89 ? 5.658 -3.382 -15.437 1.00 93.44 89 ILE A O 1
ATOM 746 N N . PRO A 1 90 ? 4.162 -4.842 -14.596 1.00 94.12 90 PRO A N 1
ATOM 747 C CA . PRO A 1 90 ? 3.012 -4.114 -15.105 1.00 94.12 90 PRO A CA 1
ATOM 748 C C . PRO A 1 90 ? 2.898 -2.756 -14.409 1.00 94.12 90 PRO A C 1
ATOM 750 O O . PRO A 1 90 ? 3.045 -2.637 -13.192 1.00 94.12 90 PRO A O 1
ATOM 753 N N . VAL A 1 91 ? 2.635 -1.708 -15.184 1.00 94.12 91 VAL A N 1
ATOM 754 C CA . VAL A 1 91 ? 2.373 -0.363 -14.666 1.00 94.12 91 VAL A CA 1
ATOM 755 C C . VAL A 1 91 ? 1.131 0.163 -15.362 1.00 94.12 91 VAL A C 1
ATOM 757 O O . VAL A 1 91 ? 1.137 0.375 -16.572 1.00 94.12 91 VAL A O 1
ATOM 760 N N . ALA A 1 92 ? 0.069 0.395 -14.596 1.00 89.44 92 ALA A N 1
ATOM 761 C CA . ALA A 1 92 ? -1.121 1.054 -15.108 1.00 89.44 92 ALA A CA 1
ATOM 762 C C . ALA A 1 92 ? -0.808 2.540 -15.337 1.00 89.44 92 ALA A C 1
ATOM 764 O O . ALA A 1 92 ? -0.655 3.321 -14.395 1.00 89.44 92 ALA A O 1
ATOM 765 N N . LYS A 1 93 ? -0.672 2.915 -16.608 1.00 82.88 93 LYS A N 1
ATOM 766 C CA . LYS A 1 93 ? -0.568 4.303 -17.057 1.00 82.88 93 LYS A CA 1
ATOM 767 C C . LYS A 1 93 ? -1.938 4.686 -17.604 1.00 82.88 93 LYS A C 1
ATOM 769 O O . LYS A 1 93 ? -2.458 3.977 -18.462 1.00 82.88 93 LYS A O 1
ATOM 774 N N . GLY A 1 94 ? -2.535 5.723 -17.017 1.00 66.69 94 GLY A N 1
ATOM 775 C CA . GLY A 1 94 ? -3.795 6.294 -17.499 1.00 66.69 94 GLY A CA 1
ATOM 776 C C . GLY A 1 94 ? -3.666 6.837 -18.913 1.00 66.69 94 GLY A C 1
ATOM 777 O O . GLY A 1 94 ? -2.561 7.326 -19.246 1.00 66.69 94 GLY A O 1
#

Sequence (94 aa):
GTYDRFKEMFEKYSAEAGKKQYLIPYFISAHPGTEDEDMLNLALWLKKNNFECDQVQNFYPSPMCNATSMYYSETNPLKRVKYKQREDIPVAKG

InterPro domains:
  IPR022946 Uncharacterised protein family UPF0313 [PTHR32331] (2-93)
  IPR024560 UPF0313, C-terminal [PF11842] (54-92)